Protein AF-A0A6I1NUU7-F1 (afdb_monomer_lite)

Radius of gyration: 19.38 Å; chains: 1; bounding box: 39×59×60 Å

pLDDT: mean 90.47, std 13.89, range [42.06, 98.81]

Secondary structure (DSSP, 8-state):
-----------------PPP---HHHHHHHHT-HHHHHHTTEEE-BTBSEEES---GGG-SSTTTTT-HHHHHHHHHHHHTS-GGGGGGSHHHH-HHHHHHHHHHHT---------HHHHHHHHHH-

Foldseek 3Di:
DDDDPDDPPPPPPDPPPDQDDDDLVLLVVVLPDPVLCVLQQWDADPVGFIAHPDPDCVSAQANCCRGRSSSRLVSLSRQQQDDLVCACVRSCLVRVVSVVVCCVSRVDPPTDDHHNPVSVVVVVVPD

Structure (mmCIF, N/CA/C/O backbone):
data_AF-A0A6I1NUU7-F1
#
_entry.id   AF-A0A6I1NUU7-F1
#
loop_
_atom_site.group_PDB
_atom_site.id
_atom_site.type_symbol
_atom_site.label_atom_id
_atom_site.label_alt_id
_atom_site.label_comp_id
_atom_site.label_asym_id
_atom_site.label_entity_id
_atom_site.label_seq_id
_atom_site.pdbx_PDB_ins_code
_atom_site.Cartn_x
_atom_site.Cartn_y
_atom_site.Cartn_z
_atom_site.occupancy
_atom_site.B_iso_or_equiv
_atom_site.auth_seq_id
_atom_site.auth_comp_id
_atom_site.auth_asym_id
_atom_site.auth_atom_id
_atom_site.pdbx_PDB_model_num
ATOM 1 N N . MET A 1 1 ? 7.488 46.500 39.455 1.00 46.12 1 MET A N 1
ATOM 2 C CA . MET A 1 1 ? 6.140 46.279 38.887 1.00 46.12 1 MET A CA 1
ATOM 3 C C . MET A 1 1 ? 6.268 46.050 37.384 1.00 46.12 1 MET A C 1
ATOM 5 O O . MET A 1 1 ? 6.276 47.023 36.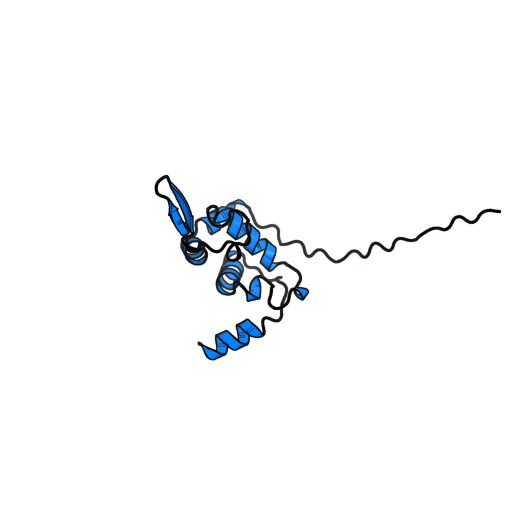653 1.00 46.12 1 MET A O 1
ATOM 9 N N . LEU A 1 2 ? 6.416 44.804 36.917 1.00 42.06 2 LEU A N 1
ATOM 10 C CA . LEU A 1 2 ? 5.946 44.395 35.584 1.00 42.06 2 LEU A CA 1
ATOM 11 C C . LEU A 1 2 ? 5.878 42.862 35.533 1.00 42.06 2 LEU A C 1
ATOM 13 O O . LEU A 1 2 ? 6.865 42.165 35.760 1.00 42.06 2 LEU A O 1
ATOM 17 N N . LYS A 1 3 ? 4.654 42.366 35.356 1.00 48.81 3 LYS A N 1
ATOM 18 C CA . LYS A 1 3 ? 4.236 40.966 35.454 1.00 48.81 3 LYS A CA 1
ATOM 19 C C . LYS A 1 3 ? 4.888 40.128 34.348 1.00 48.81 3 LYS A C 1
ATOM 21 O O . LYS A 1 3 ? 4.686 40.410 33.172 1.00 48.81 3 LYS A O 1
ATOM 26 N N . ARG A 1 4 ? 5.614 39.067 34.718 1.00 58.06 4 ARG A N 1
ATOM 27 C CA . ARG A 1 4 ? 5.996 37.994 33.788 1.00 58.06 4 ARG A CA 1
ATOM 28 C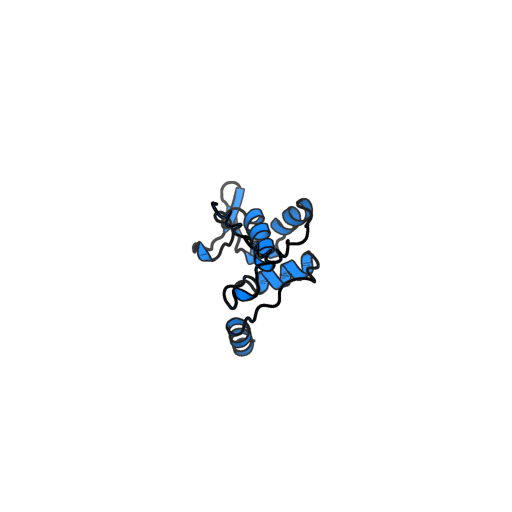 C . ARG A 1 4 ? 4.762 37.129 33.536 1.00 58.06 4 ARG A C 1
ATOM 30 O O . ARG A 1 4 ? 4.373 36.342 34.393 1.00 58.06 4 ARG A O 1
ATOM 37 N N . LEU A 1 5 ? 4.121 37.323 32.389 1.00 64.75 5 LEU A N 1
ATOM 38 C CA . LEU A 1 5 ? 3.082 36.431 31.884 1.00 64.75 5 LEU A CA 1
ATOM 39 C C . LEU A 1 5 ? 3.768 35.160 31.372 1.00 64.75 5 LEU A C 1
ATOM 41 O O . LEU A 1 5 ? 4.318 35.145 30.275 1.00 64.75 5 LEU A O 1
ATOM 45 N N . ALA A 1 6 ? 3.782 34.116 32.196 1.00 58.03 6 ALA A N 1
ATOM 46 C CA . ALA A 1 6 ? 4.198 32.786 31.777 1.00 58.03 6 ALA A CA 1
ATOM 47 C C . ALA A 1 6 ? 3.058 32.153 30.968 1.00 58.03 6 ALA A C 1
ATOM 49 O O . ALA A 1 6 ? 2.023 31.784 31.519 1.00 58.03 6 ALA A O 1
ATOM 50 N N . TRP A 1 7 ? 3.237 32.065 29.652 1.00 60.44 7 TRP A N 1
ATOM 51 C CA . TRP A 1 7 ? 2.377 31.265 28.788 1.00 60.44 7 TRP A CA 1
ATOM 52 C C . TRP A 1 7 ? 2.793 29.800 28.942 1.00 60.44 7 TRP A C 1
ATOM 54 O O . TRP A 1 7 ? 3.821 29.377 28.418 1.00 60.44 7 TRP A O 1
ATOM 64 N N . LEU A 1 8 ? 2.015 29.033 29.706 1.00 61.88 8 LEU A N 1
ATOM 65 C CA . LEU A 1 8 ? 2.105 27.575 29.736 1.00 61.88 8 LEU A CA 1
ATOM 66 C C . LEU A 1 8 ? 1.545 27.039 28.413 1.00 61.88 8 LEU A C 1
ATOM 68 O O . LEU A 1 8 ? 0.338 26.869 28.262 1.00 61.88 8 LEU A O 1
ATOM 72 N N . ALA A 1 9 ? 2.425 26.803 27.441 1.00 65.25 9 ALA A N 1
ATOM 73 C CA . ALA A 1 9 ? 2.091 26.009 26.270 1.00 65.25 9 ALA A CA 1
ATOM 74 C C . ALA A 1 9 ? 1.884 24.555 26.723 1.00 65.25 9 ALA A C 1
ATOM 76 O O . ALA A 1 9 ? 2.847 23.840 27.002 1.00 65.25 9 ALA A O 1
ATOM 77 N N . LEU A 1 10 ? 0.625 24.120 26.836 1.00 63.03 10 LEU A N 1
ATOM 78 C CA . LEU A 1 10 ? 0.301 22.698 26.907 1.00 63.03 10 LEU A CA 1
ATOM 79 C C . LEU A 1 10 ? 0.662 22.083 25.548 1.00 63.03 10 LEU A C 1
ATOM 81 O O . LEU A 1 10 ? -0.107 22.171 24.592 1.00 63.03 10 LEU A O 1
ATOM 85 N N . CYS A 1 11 ? 1.837 21.462 25.457 1.00 66.75 11 CYS A N 1
ATOM 86 C CA . CYS A 1 11 ? 2.117 20.501 24.399 1.00 66.75 11 CYS A CA 1
ATOM 87 C C . CYS A 1 11 ? 1.165 19.319 24.601 1.00 66.75 11 CYS A C 1
ATOM 89 O O . CYS A 1 11 ? 1.412 18.444 25.429 1.00 66.75 11 CYS A O 1
ATOM 91 N N . VAL A 1 12 ? 0.043 19.314 23.879 1.00 62.53 12 VAL A N 1
ATOM 92 C CA . VAL A 1 12 ? -0.802 18.127 23.749 1.00 62.53 12 VAL A CA 1
ATOM 93 C C . VAL A 1 12 ? 0.014 17.116 22.950 1.00 62.53 12 VAL A C 1
ATOM 95 O O . VAL A 1 12 ? 0.069 17.171 21.724 1.00 62.53 12 VAL A O 1
ATOM 98 N N . CYS A 1 13 ? 0.711 16.228 23.655 1.00 57.22 13 CYS A N 1
ATOM 99 C CA . CYS A 1 13 ? 1.345 15.064 23.058 1.00 57.22 13 CYS A CA 1
ATOM 100 C C . CYS A 1 13 ? 0.228 14.144 22.557 1.00 57.22 13 CYS A C 1
ATOM 102 O O . CYS A 1 13 ? -0.286 13.316 23.307 1.00 57.22 13 CYS A O 1
ATOM 104 N N . ALA A 1 14 ? -0.188 14.316 21.301 1.00 60.75 14 ALA A N 1
ATOM 105 C CA . ALA A 1 14 ? -0.966 13.290 20.628 1.00 60.75 14 ALA A CA 1
ATOM 106 C C . ALA A 1 14 ? -0.125 12.002 20.634 1.00 60.75 14 ALA A C 1
ATOM 108 O O . ALA A 1 14 ? 1.066 12.066 20.312 1.00 60.75 14 ALA A O 1
ATOM 109 N N . PRO A 1 15 ? -0.689 10.848 21.025 1.00 57.44 15 PRO A N 1
ATOM 110 C CA . PRO A 1 15 ? 0.036 9.594 20.960 1.00 57.44 15 PRO A CA 1
ATOM 111 C C . PRO A 1 15 ? 0.335 9.300 19.489 1.00 57.44 15 PRO A C 1
ATOM 113 O O . PRO A 1 15 ? -0.545 8.900 18.727 1.00 57.44 15 PRO A O 1
ATOM 116 N N . LEU A 1 16 ? 1.583 9.526 19.075 1.00 61.22 16 LEU A N 1
ATOM 117 C CA . LEU A 1 16 ? 2.100 8.967 17.837 1.00 61.22 16 LEU A CA 1
ATOM 118 C C . LEU A 1 16 ? 2.123 7.453 18.048 1.00 61.22 16 LEU A C 1
ATOM 120 O O . LEU A 1 16 ? 2.995 6.929 18.738 1.00 61.22 16 LEU A O 1
ATOM 124 N N . SER A 1 17 ? 1.139 6.751 17.492 1.00 58.75 17 SER A N 1
ATOM 125 C CA . SER A 1 17 ? 1.262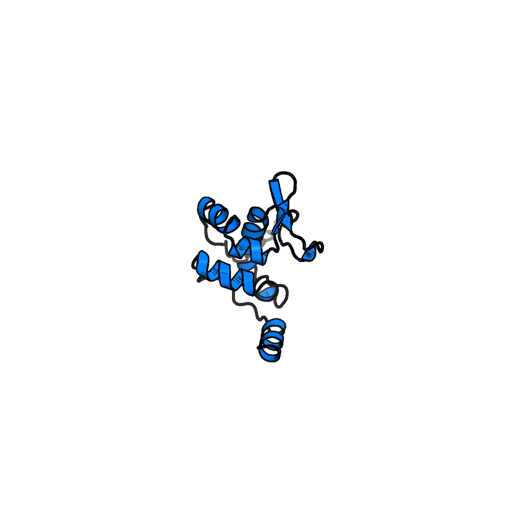 5.307 17.318 1.00 58.75 17 SER A CA 1
ATOM 126 C C . SER A 1 17 ? 2.345 5.103 16.267 1.00 58.75 17 SER A C 1
ATOM 128 O O . SER A 1 17 ? 2.116 5.310 15.077 1.00 58.75 17 SER A O 1
ATOM 130 N N . ALA A 1 18 ? 3.567 4.825 16.717 1.00 62.22 18 ALA A N 1
ATOM 131 C CA . ALA A 1 18 ? 4.645 4.461 15.818 1.00 62.22 18 ALA A CA 1
ATOM 132 C C . ALA A 1 18 ? 4.302 3.096 15.217 1.00 62.22 18 ALA A C 1
ATOM 134 O O . ALA A 1 18 ? 3.989 2.163 15.955 1.00 62.22 18 ALA A O 1
ATOM 135 N N . ALA A 1 19 ? 4.350 2.987 13.888 1.00 68.50 19 ALA A N 1
ATOM 136 C CA . ALA A 1 19 ? 4.300 1.687 13.236 1.00 68.50 19 ALA A CA 1
ATOM 137 C C . ALA A 1 19 ? 5.399 0.782 13.837 1.00 68.50 19 ALA A C 1
ATOM 139 O O . ALA A 1 19 ? 6.472 1.286 14.196 1.00 68.50 19 ALA A O 1
ATOM 140 N N . PRO A 1 20 ? 5.162 -0.533 13.971 1.00 74.94 20 PRO A N 1
ATOM 141 C CA . PRO A 1 20 ? 6.150 -1.456 14.485 1.00 74.94 20 PRO A CA 1
ATOM 142 C C . PRO A 1 20 ? 7.405 -1.388 13.625 1.00 74.94 20 PRO A C 1
ATOM 144 O O . PRO A 1 20 ? 7.356 -1.180 12.410 1.00 74.94 20 PRO A O 1
ATOM 147 N N . HIS A 1 21 ? 8.546 -1.600 14.272 1.00 83.94 21 HIS A N 1
ATOM 148 C CA . HIS A 1 21 ? 9.801 -1.733 13.559 1.00 83.94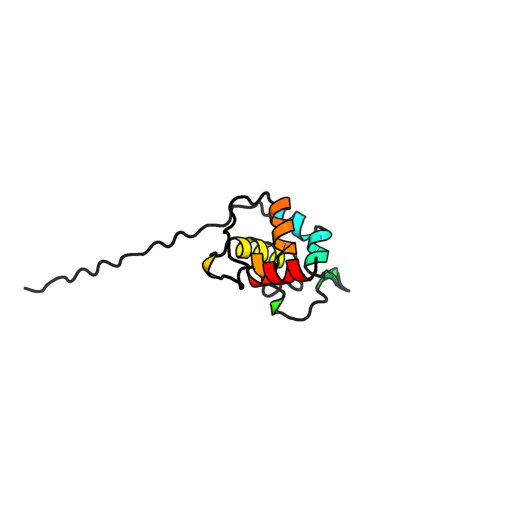 21 HIS A CA 1
ATOM 149 C C . HIS A 1 21 ? 9.785 -3.043 12.766 1.00 83.94 21 HIS A C 1
ATOM 151 O O . HIS A 1 21 ? 9.978 -4.126 13.322 1.00 83.94 21 HIS A O 1
ATOM 157 N N . ILE A 1 22 ? 9.551 -2.943 11.462 1.00 90.69 22 ILE A N 1
ATOM 158 C CA . ILE A 1 22 ? 9.598 -4.079 10.548 1.00 90.69 22 ILE A CA 1
ATOM 159 C C . ILE A 1 22 ? 10.988 -4.129 9.924 1.00 90.69 22 ILE A C 1
ATOM 161 O O . ILE A 1 22 ? 11.504 -3.117 9.459 1.00 90.69 22 ILE A O 1
ATOM 165 N N . ASP A 1 23 ? 11.587 -5.318 9.919 1.00 94.31 23 ASP A N 1
ATOM 166 C CA . ASP A 1 23 ? 12.879 -5.558 9.282 1.00 94.31 23 ASP A CA 1
ATOM 167 C C . ASP A 1 23 ? 12.854 -5.115 7.799 1.00 94.31 23 ASP A C 1
ATOM 169 O O . ASP A 1 23 ? 12.051 -5.643 7.017 1.00 94.31 23 ASP A O 1
ATOM 173 N N . PRO A 1 24 ? 13.729 -4.179 7.380 1.00 94.31 24 PRO A N 1
ATOM 174 C CA . PRO A 1 24 ? 13.817 -3.739 5.991 1.00 94.31 24 PRO A CA 1
ATOM 175 C C . PRO A 1 24 ? 14.062 -4.885 5.004 1.00 94.31 24 PRO A C 1
ATOM 177 O O . PRO A 1 24 ? 13.522 -4.867 3.898 1.00 94.31 24 PRO A O 1
ATOM 180 N N . GLN A 1 25 ? 14.819 -5.917 5.395 1.00 96.88 25 GLN A N 1
ATOM 181 C CA . GLN A 1 25 ? 15.051 -7.073 4.530 1.00 96.88 25 GLN A CA 1
ATOM 182 C C . GLN A 1 25 ? 13.754 -7.857 4.302 1.00 96.88 25 GLN A C 1
ATOM 184 O O . GLN A 1 25 ? 13.480 -8.298 3.182 1.00 96.88 25 GLN A O 1
ATOM 189 N N . ARG A 1 26 ? 12.919 -7.989 5.338 1.00 97.44 26 ARG A N 1
ATOM 190 C CA . ARG A 1 26 ? 11.596 -8.606 5.220 1.00 97.44 26 ARG A CA 1
ATOM 191 C C . ARG A 1 26 ? 10.675 -7.793 4.312 1.00 97.44 26 ARG A C 1
ATOM 193 O O . ARG A 1 26 ? 10.000 -8.390 3.474 1.00 97.44 26 ARG A O 1
ATOM 200 N N . LEU A 1 27 ? 10.665 -6.463 4.426 1.00 97.12 27 LEU A N 1
ATOM 201 C CA . LEU A 1 27 ? 9.897 -5.604 3.512 1.00 97.12 27 LEU A CA 1
ATOM 202 C C . LEU A 1 27 ? 10.360 -5.780 2.063 1.00 97.12 27 LEU A C 1
ATOM 204 O O . LEU A 1 27 ? 9.523 -5.956 1.181 1.00 97.12 27 LEU A O 1
ATOM 208 N N . GLN A 1 28 ? 11.672 -5.836 1.824 1.00 97.69 28 GLN A N 1
ATOM 209 C CA . GLN A 1 28 ? 12.221 -6.047 0.485 1.00 97.69 28 GLN A CA 1
ATOM 210 C C . GLN A 1 28 ? 11.836 -7.412 -0.102 1.00 97.69 28 GLN A C 1
ATOM 212 O O . GLN A 1 28 ? 11.534 -7.521 -1.291 1.00 97.69 28 GLN A O 1
ATOM 217 N N . GLN A 1 29 ? 11.826 -8.470 0.712 1.00 98.31 29 GLN A N 1
ATOM 218 C CA . GLN A 1 29 ? 11.352 -9.787 0.275 1.00 98.31 29 GLN A CA 1
ATOM 219 C C . GLN A 1 29 ? 9.878 -9.737 -0.133 1.00 98.31 29 GLN A C 1
ATOM 221 O O . GLN A 1 29 ? 9.520 -10.240 -1.195 1.00 98.31 29 GLN A O 1
ATOM 226 N N . LEU A 1 30 ? 9.036 -9.097 0.682 1.00 98.56 30 LEU A N 1
ATOM 227 C CA . LEU A 1 30 ? 7.609 -8.950 0.401 1.00 98.56 30 LEU A CA 1
ATOM 228 C C . LEU A 1 30 ? 7.341 -8.070 -0.824 1.00 98.56 30 LEU A C 1
ATOM 230 O O . LEU A 1 30 ? 6.419 -8.358 -1.579 1.00 98.56 30 LEU A O 1
ATOM 234 N N . ALA A 1 31 ? 8.167 -7.054 -1.068 1.00 98.25 31 ALA A N 1
ATOM 235 C CA . ALA A 1 31 ? 8.053 -6.190 -2.239 1.00 98.25 31 ALA A CA 1
ATOM 236 C C . ALA A 1 31 ? 8.278 -6.941 -3.562 1.00 98.25 31 ALA A C 1
ATOM 238 O O . ALA A 1 31 ? 7.771 -6.531 -4.602 1.00 98.25 31 ALA A O 1
ATOM 239 N N . ASN A 1 32 ? 9.012 -8.057 -3.522 1.00 97.06 32 ASN A N 1
ATOM 240 C CA . ASN A 1 32 ? 9.240 -8.935 -4.671 1.00 97.06 32 ASN A CA 1
ATOM 241 C C . ASN A 1 32 ? 8.294 -10.148 -4.698 1.00 97.06 32 ASN A C 1
ATOM 243 O O . ASN A 1 32 ? 8.371 -10.972 -5.613 1.00 97.06 32 ASN A O 1
ATOM 247 N N . ASP A 1 33 ? 7.408 -10.284 -3.709 1.00 98.50 33 ASP A N 1
ATOM 248 C CA . ASP A 1 33 ? 6.453 -11.384 -3.652 1.00 98.50 33 ASP A CA 1
ATOM 249 C C . ASP A 1 33 ? 5.444 -11.283 -4.803 1.00 98.50 33 ASP A C 1
ATOM 251 O O . ASP A 1 33 ? 4.879 -10.225 -5.085 1.00 98.50 33 ASP A O 1
ATOM 255 N N . ARG A 1 34 ? 5.177 -12.411 -5.470 1.00 97.81 34 ARG A N 1
ATOM 256 C CA . ARG A 1 34 ? 4.279 -12.466 -6.634 1.00 97.81 34 ARG A CA 1
ATOM 257 C C . ARG A 1 34 ? 2.874 -11.953 -6.327 1.00 97.81 34 ARG A C 1
ATOM 259 O O . ARG A 1 34 ? 2.239 -11.384 -7.214 1.00 97.81 34 ARG A O 1
ATOM 266 N N . PHE A 1 35 ? 2.387 -12.150 -5.106 1.00 98.25 35 PHE A N 1
ATOM 267 C CA . PHE A 1 35 ? 1.085 -11.653 -4.690 1.00 98.25 35 PHE A CA 1
ATOM 268 C C . PHE A 1 35 ? 1.099 -10.132 -4.532 1.00 98.25 35 PHE A C 1
ATOM 270 O O . PHE A 1 35 ? 0.181 -9.473 -5.012 1.00 98.25 35 PHE A O 1
ATOM 277 N N . TRP A 1 36 ? 2.155 -9.559 -3.946 1.00 98.69 36 TRP A N 1
ATOM 278 C CA . TRP A 1 36 ? 2.309 -8.104 -3.864 1.00 98.69 36 TRP A CA 1
ATOM 279 C C . TRP A 1 36 ? 2.390 -7.451 -5.244 1.00 98.69 36 TRP A C 1
ATOM 281 O O . TRP A 1 36 ? 1.654 -6.506 -5.532 1.00 98.69 36 TRP A O 1
ATOM 291 N N . ILE A 1 37 ? 3.211 -8.023 -6.129 1.00 98.38 37 ILE A N 1
ATOM 292 C CA . ILE A 1 37 ? 3.327 -7.598 -7.527 1.00 98.38 37 ILE A CA 1
ATOM 293 C C . ILE A 1 37 ? 1.950 -7.596 -8.212 1.00 98.38 37 ILE A C 1
ATOM 295 O O . ILE A 1 37 ? 1.597 -6.643 -8.907 1.00 98.38 37 ILE A O 1
ATOM 299 N N . SER A 1 38 ? 1.126 -8.617 -7.959 1.00 98.31 38 SER A N 1
ATOM 300 C CA . SER A 1 38 ? -0.241 -8.676 -8.482 1.00 98.31 38 SER A CA 1
ATOM 301 C C . SER A 1 38 ? -1.170 -7.619 -7.874 1.00 98.31 38 SER A C 1
ATOM 303 O O . SER A 1 38 ? -1.992 -7.065 -8.600 1.00 98.31 38 SER A O 1
ATOM 305 N N . LEU A 1 39 ? -1.072 -7.345 -6.569 1.00 98.50 39 LEU A N 1
ATOM 306 C CA . LEU A 1 39 ? -1.908 -6.354 -5.876 1.00 98.50 39 LEU A CA 1
ATOM 307 C C . LEU A 1 39 ? -1.653 -4.920 -6.352 1.00 98.50 39 LEU A C 1
ATOM 309 O O . LEU A 1 39 ? -2.569 -4.099 -6.328 1.00 98.50 39 LEU A O 1
ATOM 313 N N . GLY A 1 40 ? -0.416 -4.608 -6.742 1.00 98.12 40 GLY A N 1
ATOM 314 C CA . GLY A 1 40 ? -0.057 -3.312 -7.319 1.00 98.12 40 GLY A CA 1
ATOM 315 C C . GLY A 1 40 ? -0.064 -3.282 -8.848 1.00 98.12 40 GLY A C 1
ATOM 316 O O . GLY A 1 40 ? 0.311 -2.266 -9.434 1.00 98.12 40 GLY A O 1
ATOM 317 N N . HIS A 1 41 ? -0.523 -4.361 -9.495 1.00 98.12 41 HIS A N 1
ATOM 318 C CA . HIS A 1 41 ? -0.679 -4.440 -10.948 1.00 98.12 41 HIS A CA 1
ATOM 319 C C . HIS A 1 41 ? 0.628 -4.208 -11.721 1.00 98.12 41 HIS A C 1
ATOM 321 O O . HIS A 1 41 ? 0.632 -3.569 -12.772 1.00 98.12 41 HIS A O 1
ATOM 327 N N . TYR A 1 42 ? 1.742 -4.710 -11.187 1.00 98.00 42 TYR A N 1
ATOM 328 C CA . TYR A 1 42 ? 3.061 -4.532 -11.784 1.00 98.00 42 TYR A CA 1
ATOM 329 C C . TYR A 1 42 ? 3.372 -5.588 -12.845 1.00 98.00 42 TYR A C 1
ATOM 331 O O . TYR A 1 42 ? 3.070 -6.773 -12.699 1.00 98.00 42 TYR A O 1
ATOM 339 N N . GLU A 1 43 ? 4.077 -5.148 -13.876 1.00 96.12 43 GLU A N 1
ATOM 340 C CA . GLU A 1 43 ? 4.748 -5.967 -14.874 1.00 96.12 43 GLU A CA 1
ATOM 341 C C . GLU A 1 43 ? 6.222 -5.563 -14.980 1.00 96.12 43 GLU A C 1
ATOM 343 O O . GLU A 1 43 ? 6.628 -4.470 -14.572 1.00 96.12 43 GLU A O 1
ATOM 348 N N . THR A 1 44 ? 7.047 -6.456 -15.520 1.00 93.31 44 THR A N 1
ATOM 349 C CA . THR A 1 44 ? 8.445 -6.132 -15.804 1.00 93.31 44 THR A CA 1
ATOM 350 C C . THR A 1 44 ? 8.513 -5.148 -16.965 1.00 93.31 44 THR A C 1
ATOM 352 O O . THR A 1 44 ? 8.004 -5.439 -18.051 1.00 93.31 44 THR A O 1
ATOM 355 N N . ALA A 1 45 ? 9.168 -4.005 -16.773 1.00 84.94 45 ALA A N 1
ATOM 356 C CA . ALA A 1 45 ? 9.334 -3.032 -17.845 1.00 84.94 45 ALA A CA 1
ATOM 357 C C . ALA A 1 45 ? 10.328 -3.530 -18.913 1.00 84.94 45 ALA A C 1
ATOM 359 O O . ALA A 1 45 ? 11.178 -4.386 -18.663 1.00 84.94 45 ALA A O 1
ATOM 360 N N . LYS A 1 46 ? 10.252 -2.955 -20.124 1.00 81.06 46 LYS A N 1
ATOM 361 C CA . LYS A 1 46 ? 11.051 -3.377 -21.297 1.00 81.06 46 LYS A CA 1
ATOM 362 C C . LYS A 1 46 ? 12.569 -3.372 -21.070 1.00 81.06 46 LYS A C 1
ATOM 364 O O . LYS A 1 46 ? 13.276 -4.092 -21.764 1.00 81.06 46 LYS A O 1
ATOM 369 N N . LEU A 1 47 ? 13.061 -2.551 -20.142 1.00 85.94 47 LEU A N 1
ATOM 370 C CA . LEU A 1 47 ? 14.485 -2.393 -19.825 1.00 85.94 47 LEU A CA 1
ATOM 371 C C . LEU A 1 47 ? 14.849 -2.968 -18.442 1.00 85.94 47 LEU A C 1
ATOM 373 O O . LEU A 1 47 ? 15.903 -2.644 -17.902 1.00 85.94 47 LEU A O 1
ATOM 377 N N . GLY A 1 48 ? 13.989 -3.818 -17.872 1.00 86.31 48 GLY A N 1
ATOM 378 C CA . GLY A 1 48 ? 14.089 -4.276 -16.486 1.00 86.31 48 GLY A CA 1
ATOM 379 C C . GLY A 1 48 ? 13.382 -3.336 -15.505 1.00 86.31 48 GLY A C 1
ATOM 380 O O . GLY A 1 48 ? 12.911 -2.265 -15.880 1.00 86.31 48 GLY A O 1
ATOM 381 N N . GLY A 1 49 ? 13.281 -3.763 -14.245 1.00 90.88 49 GLY A N 1
ATOM 382 C CA . GLY A 1 49 ? 12.507 -3.063 -13.215 1.00 90.88 49 GLY A CA 1
ATOM 383 C C . GLY A 1 49 ? 11.001 -3.315 -13.311 1.00 90.88 49 GLY A C 1
ATOM 384 O O . GLY A 1 49 ? 10.541 -4.140 -14.107 1.00 90.88 49 GLY A O 1
ATOM 385 N N . TRP A 1 50 ? 10.240 -2.606 -12.481 1.00 96.44 50 TRP A N 1
ATOM 386 C CA . TRP A 1 50 ? 8.793 -2.748 -12.365 1.00 96.44 50 TRP A CA 1
ATOM 387 C C . TRP A 1 50 ? 8.065 -1.545 -12.949 1.00 96.44 50 TRP A C 1
ATOM 389 O O . TRP A 1 50 ? 8.550 -0.417 -12.919 1.00 96.44 50 TRP A O 1
ATOM 399 N N . ARG A 1 51 ? 6.871 -1.792 -13.480 1.00 96.69 51 ARG A N 1
ATOM 400 C CA . ARG A 1 51 ? 5.935 -0.753 -13.893 1.00 96.69 51 ARG A CA 1
ATOM 401 C C . ARG A 1 51 ? 4.521 -1.255 -13.682 1.00 96.69 51 ARG A C 1
ATOM 403 O O . ARG A 1 51 ? 4.186 -2.341 -14.137 1.00 96.69 51 ARG A O 1
ATOM 410 N N . SER A 1 52 ? 3.688 -0.472 -13.019 1.00 97.75 52 SER A N 1
ATOM 411 C CA . SER A 1 52 ? 2.265 -0.757 -12.927 1.00 97.75 52 SER A CA 1
ATOM 412 C C . SER A 1 52 ? 1.545 -0.332 -14.202 1.00 97.75 52 SER A C 1
ATOM 414 O O . SER A 1 52 ? 1.834 0.728 -14.765 1.00 97.75 52 SER A O 1
ATOM 416 N N . TYR A 1 53 ? 0.580 -1.134 -14.651 1.00 96.38 53 TYR A N 1
ATOM 417 C CA . TYR A 1 53 ? -0.316 -0.736 -15.741 1.00 96.38 53 TYR A CA 1
ATOM 418 C C . TYR A 1 53 ? -1.445 0.200 -15.276 1.00 96.38 53 TYR A C 1
ATOM 420 O O . TYR A 1 53 ? -2.201 0.709 -16.105 1.00 96.38 53 TYR A O 1
ATOM 428 N N . VAL A 1 54 ? -1.561 0.467 -13.968 1.00 97.50 54 VAL A N 1
ATOM 429 C CA . VAL A 1 54 ? -2.463 1.498 -13.440 1.00 97.50 54 VAL A CA 1
ATOM 430 C C . VAL A 1 54 ? -1.848 2.879 -13.662 1.00 97.50 54 VAL A C 1
ATOM 432 O O . VAL A 1 54 ? -0.752 3.171 -13.192 1.00 97.50 54 VAL A O 1
ATOM 435 N N . SER A 1 55 ? -2.566 3.743 -14.380 1.00 93.00 55 SER A N 1
ATOM 436 C CA . SER A 1 55 ? -2.115 5.099 -14.721 1.00 93.00 55 SER A CA 1
ATOM 437 C C . SER A 1 55 ? -2.587 6.183 -13.746 1.00 93.00 55 SER A C 1
ATOM 439 O O . SER A 1 55 ? -2.021 7.278 -13.738 1.00 93.00 55 SER A O 1
ATOM 441 N N . ASP A 1 56 ? -3.606 5.906 -12.926 1.00 97.00 56 ASP A N 1
ATOM 442 C CA . ASP A 1 56 ? -4.091 6.857 -11.927 1.00 97.00 56 ASP A CA 1
ATOM 443 C C . ASP A 1 56 ? -3.119 6.933 -10.745 1.00 97.00 56 ASP A C 1
ATOM 445 O O . ASP A 1 56 ? -2.940 5.972 -9.997 1.00 97.00 56 ASP A O 1
ATOM 449 N N . LYS A 1 57 ? -2.524 8.110 -10.540 1.00 95.12 57 LYS A N 1
ATOM 450 C CA . LYS A 1 57 ? -1.602 8.365 -9.428 1.00 95.12 57 LYS A CA 1
ATOM 451 C C . LYS A 1 57 ? -2.250 8.162 -8.059 1.00 95.12 57 LYS A C 1
ATOM 453 O O . LYS A 1 57 ? -1.541 7.855 -7.112 1.00 95.12 57 LYS A O 1
ATOM 458 N N . LYS A 1 58 ? -3.576 8.307 -7.940 1.00 95.75 58 LYS A N 1
ATOM 459 C CA . LYS A 1 58 ? -4.300 8.126 -6.670 1.00 95.75 58 LYS A CA 1
ATOM 460 C C . LYS A 1 58 ? -4.334 6.674 -6.186 1.00 95.75 58 LYS A C 1
ATOM 462 O O . LYS A 1 58 ? -4.665 6.447 -5.029 1.00 95.75 58 LYS A O 1
ATOM 467 N N . PHE A 1 59 ? -4.014 5.711 -7.054 1.00 97.94 59 PHE A N 1
ATOM 468 C CA . PHE A 1 59 ? -3.913 4.293 -6.697 1.00 97.94 59 PHE A CA 1
ATOM 469 C C . PHE A 1 59 ? -2.666 3.962 -5.860 1.00 97.94 59 PHE A C 1
ATOM 471 O O . PHE A 1 59 ? -2.614 2.910 -5.212 1.00 97.94 59 PHE A O 1
ATOM 478 N N . PHE A 1 60 ? -1.653 4.827 -5.905 1.00 98.56 60 PHE A N 1
ATOM 479 C CA . PHE A 1 60 ? -0.391 4.636 -5.204 1.00 98.56 60 PHE A CA 1
ATOM 480 C C . PHE A 1 60 ? -0.330 5.547 -3.984 1.00 98.56 60 PHE A C 1
ATOM 482 O O . PHE A 1 60 ? -0.729 6.712 -4.031 1.00 98.56 60 PHE A O 1
ATOM 489 N N . LEU A 1 61 ? 0.166 4.999 -2.882 1.00 98.50 61 LEU A N 1
ATOM 490 C CA . LEU A 1 61 ? 0.454 5.744 -1.663 1.00 98.50 61 LEU A CA 1
ATOM 491 C C . LEU A 1 61 ? 1.852 6.370 -1.722 1.00 98.50 61 LEU A C 1
ATOM 493 O O . LEU A 1 61 ? 2.051 7.465 -1.195 1.00 98.50 61 LEU A O 1
ATOM 497 N N . ALA A 1 62 ? 2.805 5.706 -2.380 1.00 98.50 62 ALA A N 1
ATOM 498 C CA . ALA A 1 62 ? 4.114 6.267 -2.679 1.00 98.50 62 ALA A CA 1
ATOM 499 C C . ALA A 1 62 ? 4.056 7.126 -3.962 1.00 98.50 62 ALA A C 1
ATOM 501 O O . ALA A 1 62 ? 3.451 6.705 -4.952 1.00 98.50 62 ALA A O 1
ATOM 502 N N . PRO A 1 63 ? 4.711 8.305 -4.002 1.00 97.75 63 PRO A N 1
ATOM 503 C CA . PRO A 1 63 ? 4.719 9.177 -5.185 1.00 97.75 63 PRO A CA 1
ATOM 504 C C . PRO A 1 63 ? 5.239 8.515 -6.470 1.00 97.75 63 PRO A C 1
ATOM 506 O O . PRO A 1 63 ? 4.819 8.884 -7.566 1.00 97.75 63 PRO A O 1
ATOM 509 N N . ASP A 1 64 ? 6.149 7.557 -6.320 1.00 97.62 64 ASP A N 1
ATOM 510 C CA . ASP A 1 64 ? 6.782 6.742 -7.358 1.00 97.62 64 ASP A CA 1
ATOM 511 C C . ASP A 1 64 ? 6.380 5.259 -7.247 1.00 97.62 64 ASP A C 1
ATOM 513 O O . ASP A 1 64 ? 6.995 4.373 -7.847 1.00 97.62 64 ASP A O 1
ATOM 517 N N . GLY A 1 65 ? 5.305 4.977 -6.502 1.00 98.12 65 GLY A N 1
ATOM 518 C CA . GLY A 1 65 ? 4.834 3.625 -6.231 1.00 98.12 65 GLY A CA 1
ATOM 519 C C . GLY A 1 65 ? 4.452 2.856 -7.490 1.00 98.12 65 GLY A C 1
ATOM 520 O O . GLY A 1 65 ? 4.453 1.635 -7.474 1.00 98.12 65 GLY A O 1
ATOM 521 N N . ASN A 1 66 ? 4.184 3.529 -8.609 1.00 97.62 66 ASN A N 1
ATOM 522 C CA . ASN A 1 66 ? 3.907 2.882 -9.890 1.00 97.62 66 ASN A CA 1
ATOM 523 C C . ASN A 1 66 ? 5.133 2.195 -10.513 1.00 97.62 66 ASN A C 1
ATOM 525 O O . ASN A 1 66 ? 4.958 1.334 -11.371 1.00 97.62 66 ASN A O 1
ATOM 529 N N . GLU A 1 67 ? 6.347 2.551 -10.105 1.00 97.25 67 GLU A N 1
ATOM 530 C CA . GLU A 1 67 ? 7.605 1.970 -10.604 1.00 97.25 67 GLU A CA 1
ATOM 531 C C . GLU A 1 67 ? 8.399 1.276 -9.483 1.00 97.25 67 GLU A C 1
ATOM 533 O O . GLU A 1 67 ? 9.212 0.391 -9.751 1.00 97.25 67 GLU A O 1
ATOM 538 N N . HIS A 1 68 ? 8.089 1.606 -8.226 1.00 97.75 68 HIS A N 1
ATOM 539 C CA . HIS A 1 68 ? 8.757 1.102 -7.031 1.00 97.75 68 HIS A CA 1
ATOM 540 C C . HIS A 1 68 ? 7.780 0.334 -6.122 1.00 97.75 68 HIS A C 1
ATOM 542 O O . HIS A 1 68 ? 7.197 0.917 -5.199 1.00 97.75 68 HIS A O 1
ATOM 548 N N . PRO A 1 69 ? 7.563 -0.981 -6.352 1.00 98.25 69 PRO A N 1
ATOM 549 C CA . PRO A 1 69 ? 6.692 -1.793 -5.499 1.00 98.25 69 PRO A CA 1
ATOM 550 C C . PRO A 1 69 ? 7.170 -1.863 -4.047 1.00 98.25 69 PRO A C 1
ATOM 552 O O . PRO A 1 69 ? 6.358 -2.062 -3.149 1.00 98.25 69 PRO A O 1
ATOM 555 N N . ASP A 1 70 ? 8.466 -1.700 -3.804 1.00 98.50 70 ASP A N 1
ATOM 556 C CA . ASP A 1 70 ? 9.081 -1.594 -2.485 1.00 98.50 70 ASP A CA 1
ATOM 557 C C . ASP A 1 70 ? 8.683 -0.305 -1.762 1.00 98.50 70 ASP A C 1
ATOM 559 O O . ASP A 1 70 ? 8.240 -0.364 -0.610 1.00 98.50 70 ASP A O 1
ATOM 563 N N . HIS A 1 71 ? 8.739 0.840 -2.447 1.00 98.50 71 HIS A N 1
ATOM 564 C CA . HIS A 1 71 ? 8.272 2.110 -1.891 1.00 98.50 71 HIS A CA 1
ATOM 565 C C . HIS A 1 71 ? 6.764 2.069 -1.618 1.00 98.50 71 HIS A C 1
ATOM 567 O O . HIS A 1 71 ? 6.315 2.483 -0.547 1.00 98.50 71 HIS A O 1
ATOM 573 N N . GLU A 1 72 ? 5.980 1.505 -2.543 1.00 98.81 72 GLU A N 1
ATOM 574 C CA . GLU A 1 72 ? 4.533 1.359 -2.370 1.00 98.81 72 GLU A CA 1
ATOM 575 C C . GLU A 1 72 ? 4.181 0.446 -1.192 1.00 98.81 72 GLU A C 1
ATOM 577 O O . GLU A 1 72 ? 3.234 0.720 -0.449 1.00 98.81 72 GLU A O 1
ATOM 582 N N . LEU A 1 73 ? 4.946 -0.630 -0.981 1.00 98.69 73 LEU A N 1
ATOM 583 C CA . LEU A 1 73 ? 4.738 -1.538 0.143 1.00 98.69 73 LEU A CA 1
ATOM 584 C C . LEU A 1 73 ? 5.007 -0.827 1.464 1.00 98.69 73 LEU A C 1
ATOM 586 O O . LEU A 1 73 ? 4.171 -0.886 2.367 1.00 98.69 73 LEU A O 1
ATOM 590 N N . ALA A 1 74 ? 6.139 -0.129 1.566 1.00 98.00 74 ALA A N 1
ATOM 591 C CA . ALA A 1 74 ? 6.499 0.629 2.758 1.00 98.00 74 ALA A CA 1
ATOM 592 C C . ALA A 1 74 ? 5.457 1.718 3.074 1.00 98.00 74 AL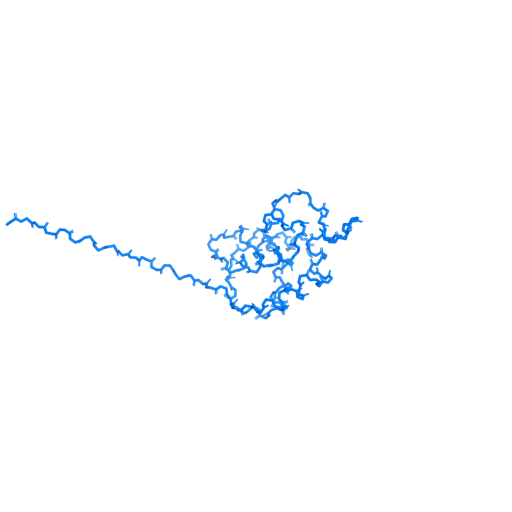A A C 1
ATOM 594 O O . ALA A 1 74 ? 4.982 1.807 4.209 1.00 98.00 74 ALA A O 1
ATOM 595 N N . ALA A 1 75 ? 5.031 2.484 2.063 1.00 98.44 75 ALA A N 1
ATOM 596 C CA . ALA A 1 75 ? 3.988 3.498 2.204 1.00 98.44 75 ALA A CA 1
ATOM 597 C C . ALA A 1 75 ? 2.640 2.884 2.610 1.00 98.44 75 ALA A C 1
ATOM 599 O O . ALA A 1 75 ? 1.939 3.428 3.464 1.00 98.44 75 ALA A O 1
ATOM 600 N N . THR A 1 76 ? 2.299 1.712 2.063 1.00 98.50 76 THR A N 1
ATOM 601 C CA . THR A 1 76 ? 1.091 0.978 2.454 1.00 98.50 76 THR A CA 1
ATOM 602 C C . THR A 1 76 ? 1.153 0.584 3.920 1.00 98.50 76 THR A C 1
ATOM 604 O O . THR A 1 76 ? 0.224 0.898 4.658 1.00 98.50 76 THR A O 1
ATOM 607 N N . VAL A 1 77 ? 2.243 -0.046 4.368 1.00 97.81 77 VAL A N 1
ATOM 608 C CA . VAL A 1 77 ? 2.439 -0.425 5.775 1.00 97.81 77 VAL A CA 1
ATOM 609 C C . VAL A 1 77 ? 2.287 0.791 6.689 1.00 97.81 77 VAL A C 1
ATOM 611 O O . VAL A 1 77 ? 1.516 0.726 7.642 1.00 97.81 77 VAL A O 1
ATOM 614 N N . GLN A 1 78 ? 2.942 1.912 6.376 1.00 97.06 78 GLN A N 1
ATOM 615 C CA . GLN A 1 78 ? 2.812 3.145 7.154 1.00 97.06 78 GLN A CA 1
ATOM 616 C C . GLN A 1 78 ? 1.356 3.633 7.214 1.00 97.06 78 GLN A C 1
ATOM 618 O O . GLN A 1 78 ? 0.861 3.984 8.285 1.00 97.06 78 GLN A O 1
ATOM 623 N N . ALA A 1 79 ? 0.647 3.616 6.085 1.00 97.75 79 ALA A N 1
ATOM 624 C CA . ALA A 1 79 ? -0.737 4.064 6.009 1.00 97.75 79 ALA A CA 1
ATOM 625 C C . ALA A 1 79 ? -1.719 3.138 6.754 1.00 97.75 79 ALA A C 1
ATOM 627 O O . ALA A 1 79 ? -2.779 3.596 7.179 1.00 97.75 79 ALA A O 1
ATOM 628 N N . LEU A 1 80 ? -1.383 1.856 6.967 1.00 97.69 80 LEU A N 1
ATOM 629 C CA . LEU A 1 80 ? -2.192 0.960 7.806 1.00 97.69 80 LEU A CA 1
ATOM 630 C C . LEU A 1 80 ? -2.205 1.384 9.283 1.00 97.69 80 LEU A C 1
ATOM 632 O O . LEU A 1 80 ? -3.187 1.087 9.965 1.00 97.69 80 LEU A O 1
ATOM 636 N N . TYR A 1 81 ? -1.159 2.079 9.747 1.00 97.12 81 TYR A N 1
ATOM 637 C CA . TYR A 1 81 ? -1.005 2.598 11.114 1.00 97.12 81 TYR A CA 1
ATOM 638 C C . TYR A 1 81 ? -1.486 4.047 11.288 1.00 97.12 81 TYR A C 1
ATOM 640 O O . TYR A 1 81 ? -1.339 4.622 12.368 1.00 97.12 81 TYR A O 1
ATOM 648 N N . ALA A 1 82 ? -2.058 4.658 10.248 1.00 96.38 82 ALA A N 1
ATOM 649 C CA . ALA A 1 82 ? -2.597 6.008 10.341 1.00 96.38 82 ALA A CA 1
ATOM 650 C C . ALA A 1 82 ? -3.772 6.090 11.346 1.00 96.38 82 ALA A C 1
ATOM 652 O O . ALA A 1 82 ? -4.392 5.084 11.678 1.00 96.38 82 ALA A O 1
ATOM 653 N N . PRO A 1 83 ? -4.119 7.278 11.869 1.00 96.19 83 PRO A N 1
ATOM 654 C CA . PRO A 1 83 ? -5.220 7.395 12.819 1.00 96.19 83 PRO A CA 1
ATOM 655 C C . PRO A 1 83 ? -6.558 6.913 12.241 1.00 96.19 83 PRO A C 1
ATOM 657 O O . PRO A 1 83 ? -6.959 7.326 11.152 1.00 96.19 83 PRO A O 1
ATOM 660 N N . ALA A 1 84 ? -7.315 6.132 13.022 1.00 96.56 84 ALA A N 1
ATOM 661 C CA . ALA A 1 84 ? -8.660 5.671 12.649 1.00 96.56 84 ALA A CA 1
ATOM 662 C C . ALA A 1 84 ? -9.634 6.824 12.322 1.00 96.56 84 ALA A C 1
ATOM 664 O O . ALA A 1 84 ? -10.616 6.622 11.612 1.00 96.56 84 ALA A O 1
ATOM 665 N N . SER A 1 85 ? -9.344 8.044 12.794 1.00 95.81 85 SER A N 1
ATOM 666 C CA . SER A 1 85 ? -10.107 9.263 12.499 1.00 95.81 85 SER A CA 1
ATOM 667 C C . SER A 1 85 ? -10.135 9.649 11.016 1.00 95.81 85 SER A C 1
ATOM 669 O O . SER A 1 85 ? -10.932 10.502 10.645 1.00 95.81 85 SER A O 1
ATOM 671 N N . LEU A 1 86 ? -9.289 9.047 10.168 1.00 95.56 86 LEU A N 1
ATOM 672 C CA . LEU A 1 86 ? -9.379 9.197 8.710 1.00 95.56 86 LEU A CA 1
ATOM 673 C C . LEU A 1 86 ? -10.651 8.560 8.116 1.00 95.56 86 LEU A C 1
ATOM 675 O O . LEU A 1 86 ? -11.005 8.871 6.980 1.00 95.56 86 LEU A O 1
ATOM 679 N N . GLY A 1 87 ? -11.341 7.687 8.862 1.00 95.81 87 GLY A N 1
ATOM 680 C CA . GLY A 1 87 ? -12.593 7.062 8.426 1.00 95.81 87 GLY A CA 1
ATOM 681 C C . GLY A 1 87 ? -12.431 6.305 7.107 1.00 95.81 87 GLY A C 1
ATOM 682 O O . GLY A 1 87 ? -11.472 5.555 6.937 1.00 95.81 87 GLY A O 1
ATOM 683 N N . GLU A 1 88 ? -13.328 6.547 6.151 1.00 96.88 88 GLU A N 1
ATOM 684 C CA . GLU A 1 88 ? -13.339 5.874 4.840 1.00 96.88 88 GLU A CA 1
ATOM 685 C C . GLU A 1 88 ? -12.072 6.122 4.003 1.00 96.88 88 GLU A C 1
ATOM 687 O O . GLU A 1 88 ? -11.734 5.327 3.129 1.00 96.88 88 GLU A O 1
ATOM 692 N N . GLN A 1 89 ? -11.324 7.195 4.284 1.00 96.56 89 GLN A N 1
ATOM 693 C CA . GLN A 1 89 ? -10.053 7.481 3.608 1.00 96.56 89 GLN A CA 1
ATOM 694 C C . GLN A 1 89 ? -8.883 6.668 4.176 1.00 96.56 89 GLN A C 1
ATOM 696 O O . GLN A 1 89 ? -7.778 6.703 3.635 1.00 96.56 89 GLN A O 1
ATOM 701 N N . HIS A 1 90 ? -9.093 5.948 5.280 1.00 98.31 90 HIS A N 1
ATOM 702 C CA . HIS A 1 90 ? -8.061 5.127 5.885 1.00 98.31 90 HIS A CA 1
ATOM 703 C C . HIS A 1 90 ? -7.626 4.006 4.926 1.00 98.31 90 HIS A C 1
ATOM 705 O O . HIS A 1 90 ? -8.457 3.359 4.288 1.00 98.31 90 HIS A O 1
ATOM 711 N N . ALA A 1 91 ? -6.325 3.697 4.864 1.00 97.81 91 ALA A N 1
ATOM 712 C CA . ALA A 1 91 ? -5.795 2.714 3.910 1.00 97.81 91 ALA A CA 1
ATOM 713 C C . ALA A 1 91 ? -6.415 1.314 4.060 1.00 97.81 91 ALA A C 1
ATOM 715 O O . ALA A 1 91 ? -6.565 0.598 3.077 1.00 97.81 91 ALA A O 1
ATOM 716 N N . GLN A 1 92 ? -6.828 0.945 5.275 1.00 98.19 92 GLN A N 1
ATOM 717 C CA . GLN A 1 92 ? -7.582 -0.292 5.532 1.00 98.19 92 GLN A CA 1
ATOM 718 C C . GLN A 1 92 ? -8.937 -0.363 4.807 1.00 98.19 92 GLN A C 1
ATOM 720 O O . GLN A 1 92 ? -9.373 -1.459 4.464 1.00 98.19 92 GLN A O 1
ATOM 725 N N . CYS A 1 93 ? -9.580 0.781 4.561 1.00 97.94 93 CYS A N 1
ATOM 726 C CA . CYS A 1 93 ? -10.857 0.871 3.855 1.00 97.94 93 CYS A CA 1
ATOM 727 C C . CYS A 1 93 ? -10.652 0.956 2.335 1.00 97.94 93 CYS A C 1
ATOM 729 O O . CYS A 1 93 ? -11.365 0.300 1.580 1.00 97.94 93 CYS A O 1
ATOM 731 N N . VAL A 1 94 ? -9.637 1.708 1.894 1.00 97.56 94 VAL A N 1
ATOM 732 C CA . VAL A 1 94 ? -9.341 1.936 0.466 1.00 97.56 94 VAL A CA 1
ATOM 733 C C . VAL A 1 94 ? -8.606 0.752 -0.181 1.00 97.56 94 VAL A C 1
ATOM 735 O O . VAL A 1 94 ? -8.836 0.442 -1.348 1.00 97.56 94 VAL A O 1
ATOM 738 N N . TYR A 1 95 ? -7.750 0.046 0.566 1.00 98.00 95 TYR A N 1
ATOM 739 C CA . TYR A 1 95 ? -6.905 -1.045 0.062 1.00 98.00 95 TYR A CA 1
ATOM 740 C C . TYR A 1 95 ? -7.120 -2.376 0.813 1.00 98.00 95 TYR A C 1
ATOM 742 O O . TYR A 1 95 ? -6.152 -2.991 1.276 1.00 98.00 95 TYR A O 1
ATOM 750 N N . PRO A 1 96 ? -8.360 -2.899 0.896 1.00 97.12 96 PRO A N 1
ATOM 751 C CA . PRO A 1 96 ? -8.708 -4.032 1.761 1.00 97.12 96 PRO A CA 1
ATOM 752 C C . PRO A 1 96 ? -7.900 -5.305 1.455 1.00 97.12 96 PRO A C 1
ATOM 754 O O . PRO A 1 96 ? -7.514 -6.046 2.364 1.00 97.12 96 PRO A O 1
ATOM 757 N N . ALA A 1 97 ? -7.578 -5.553 0.181 1.00 97.69 97 ALA A N 1
ATOM 758 C CA . ALA A 1 97 ? -6.767 -6.699 -0.228 1.00 97.69 97 ALA A CA 1
ATOM 759 C C . ALA A 1 97 ? -5.303 -6.579 0.231 1.00 97.69 97 ALA A C 1
ATOM 761 O O . ALA A 1 97 ? -4.747 -7.550 0.756 1.00 97.69 97 ALA A O 1
ATOM 762 N N . ARG A 1 98 ? -4.702 -5.387 0.090 1.00 98.56 98 ARG A N 1
ATOM 763 C CA . ARG A 1 98 ? -3.335 -5.107 0.557 1.00 98.56 98 ARG A CA 1
ATOM 764 C C . ARG A 1 98 ? -3.259 -5.217 2.074 1.00 98.56 98 ARG A C 1
ATOM 766 O O . ARG A 1 98 ? -2.372 -5.890 2.592 1.00 98.56 98 ARG A O 1
ATOM 773 N N . THR A 1 99 ? -4.239 -4.650 2.778 1.00 98.31 99 THR A N 1
ATOM 774 C CA . THR A 1 99 ? -4.369 -4.751 4.235 1.00 98.31 99 THR A CA 1
ATOM 775 C C . THR A 1 99 ? -4.430 -6.197 4.697 1.00 98.31 99 THR A C 1
ATOM 777 O O . THR A 1 99 ? -3.625 -6.601 5.533 1.00 98.31 99 THR A O 1
ATOM 780 N N . ARG A 1 100 ? -5.352 -6.999 4.150 1.00 97.94 100 ARG A N 1
ATOM 781 C CA . ARG A 1 100 ? -5.503 -8.408 4.539 1.00 97.94 100 ARG A CA 1
ATOM 782 C C . ARG A 1 100 ? -4.196 -9.179 4.362 1.00 97.94 100 ARG A C 1
ATOM 784 O O . ARG A 1 100 ? -3.816 -9.943 5.245 1.00 97.94 100 ARG A O 1
ATOM 791 N N . TRP A 1 101 ? -3.522 -8.980 3.232 1.00 98.69 101 TRP A N 1
ATOM 792 C CA . TRP A 1 101 ? -2.284 -9.684 2.926 1.00 98.69 101 TRP A CA 1
ATOM 793 C C . TRP A 1 101 ? -1.128 -9.250 3.835 1.00 98.69 101 TRP A C 1
ATOM 795 O O . TRP A 1 101 ? -0.505 -10.108 4.456 1.00 98.69 101 TRP A O 1
ATOM 805 N N . LEU A 1 102 ? -0.893 -7.944 4.005 1.00 98.50 102 LEU A N 1
ATOM 806 C CA . LEU A 1 102 ? 0.183 -7.432 4.865 1.00 98.50 102 LEU A CA 1
ATOM 807 C C . LEU A 1 102 ? -0.014 -7.810 6.336 1.00 98.50 102 LEU A C 1
ATOM 809 O O . LEU A 1 102 ? 0.950 -8.206 6.988 1.00 98.50 102 LEU A O 1
ATOM 813 N N . LYS A 1 103 ? -1.256 -7.779 6.843 1.00 98.00 103 LYS A N 1
ATOM 814 C CA . LYS A 1 103 ? -1.574 -8.262 8.198 1.00 98.00 103 LYS A CA 1
ATOM 815 C C . LYS A 1 103 ? -1.099 -9.694 8.414 1.00 98.00 103 LYS A C 1
ATOM 817 O O . LYS A 1 103 ? -0.500 -9.978 9.445 1.00 98.00 103 LYS A O 1
ATOM 822 N N . ALA A 1 104 ? -1.339 -10.573 7.442 1.00 98.25 104 ALA A N 1
ATOM 823 C CA . ALA A 1 104 ? -0.915 -11.966 7.516 1.00 98.25 104 ALA A CA 1
ATOM 824 C C . ALA A 1 104 ? 0.609 -12.123 7.374 1.00 98.25 104 ALA A C 1
ATOM 826 O O . ALA A 1 104 ? 1.221 -12.853 8.145 1.00 98.25 104 ALA A O 1
ATOM 827 N N . GLN A 1 105 ? 1.233 -11.423 6.421 1.00 98.38 105 GLN A N 1
ATOM 828 C CA . GLN A 1 105 ? 2.665 -11.575 6.125 1.00 98.38 105 GLN A CA 1
ATOM 829 C C . GLN A 1 105 ? 3.603 -11.024 7.201 1.00 98.38 105 GLN A C 1
ATOM 831 O O . GLN A 1 105 ? 4.745 -11.485 7.309 1.00 98.38 105 GLN A O 1
ATOM 836 N N . LEU A 1 106 ? 3.138 -10.018 7.942 1.00 97.12 106 LEU A N 1
ATOM 837 C CA . LEU A 1 106 ? 3.904 -9.301 8.960 1.00 97.12 106 LEU A CA 1
ATOM 838 C C . LEU A 1 106 ? 3.367 -9.525 10.379 1.00 97.12 106 LEU A C 1
ATOM 840 O O . LEU A 1 106 ? 3.904 -8.956 11.322 1.00 97.12 106 LEU A O 1
ATOM 844 N N . ASN A 1 107 ? 2.323 -10.348 10.534 1.00 96.31 107 ASN A N 1
ATOM 845 C CA . ASN A 1 107 ? 1.649 -10.599 11.808 1.00 96.31 107 ASN A CA 1
ATOM 846 C C . ASN A 1 107 ? 1.236 -9.297 12.532 1.00 96.31 107 ASN A C 1
ATOM 848 O O . ASN A 1 107 ? 1.515 -9.110 13.715 1.00 96.31 107 ASN A O 1
ATOM 852 N N . LEU A 1 108 ? 0.594 -8.376 11.804 1.00 95.19 108 LEU A N 1
ATOM 853 C CA . LEU A 1 108 ? 0.188 -7.070 12.341 1.00 95.19 108 LEU A CA 1
ATOM 854 C C . LEU A 1 108 ? -1.067 -7.227 13.211 1.00 95.19 108 LEU A C 1
ATOM 856 O O . LEU A 1 108 ? -2.185 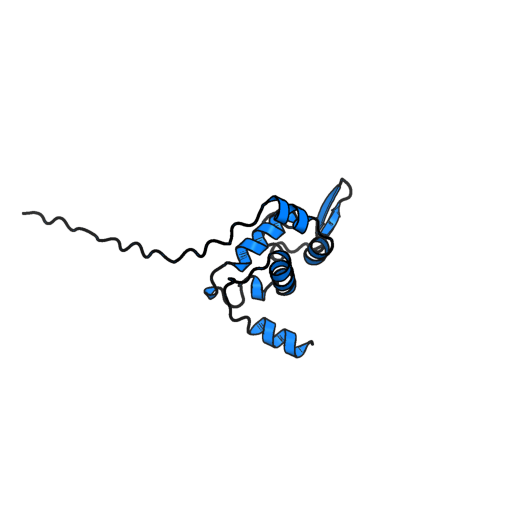-7.358 12.696 1.00 95.19 108 LEU A O 1
ATOM 860 N N . THR A 1 109 ? -0.883 -7.219 14.529 1.00 94.44 109 THR A N 1
ATOM 861 C CA . THR A 1 109 ? -1.953 -7.440 15.520 1.00 94.44 109 THR A CA 1
ATOM 862 C C . THR A 1 109 ? -2.467 -6.161 16.179 1.00 94.44 109 THR A C 1
ATOM 864 O O . THR A 1 109 ? -3.487 -6.198 16.858 1.00 94.44 109 THR A O 1
ATOM 867 N N . ASP A 1 110 ? -1.781 -5.039 15.987 1.00 93.88 110 ASP A N 1
ATOM 868 C CA . ASP A 1 110 ? -1.962 -3.769 16.701 1.00 93.88 110 ASP A CA 1
ATOM 869 C C . ASP A 1 110 ? -2.446 -2.625 15.793 1.00 93.88 110 ASP A C 1
ATOM 871 O O . ASP A 1 110 ? -2.293 -1.447 16.112 1.00 93.88 110 ASP A O 1
ATOM 875 N N . LEU A 1 111 ? -3.043 -2.963 14.648 1.00 96.00 111 LEU A N 1
ATOM 876 C CA . LEU A 1 111 ? -3.575 -1.962 13.731 1.00 96.00 111 LEU A CA 1
ATOM 877 C C . LEU A 1 111 ? -4.782 -1.215 14.324 1.00 96.00 111 LEU A C 1
ATOM 879 O O . LEU A 1 111 ? -5.621 -1.831 14.990 1.00 96.00 111 LEU A O 1
ATOM 883 N N . PRO A 1 112 ? -4.940 0.084 14.008 1.00 96.38 112 PRO A N 1
ATOM 884 C CA . PRO A 1 112 ? -6.147 0.835 14.331 1.00 96.38 112 PRO A CA 1
ATOM 885 C C . PRO A 1 112 ? -7.382 0.196 13.679 1.00 96.38 112 PRO A C 1
ATOM 887 O O . PRO A 1 112 ? -7.279 -0.485 12.660 1.00 96.38 112 PRO A O 1
ATOM 890 N N . ALA A 1 113 ? -8.563 0.437 14.247 1.00 96.00 113 ALA A N 1
ATOM 891 C CA . ALA A 1 113 ? -9.832 -0.099 13.754 1.00 96.00 113 ALA A CA 1
ATOM 892 C C . ALA A 1 113 ? -10.719 1.027 13.180 1.00 96.00 113 ALA A C 1
ATOM 894 O O . ALA A 1 113 ? -11.635 1.481 13.868 1.00 96.00 113 ALA A O 1
ATOM 895 N N . PRO A 1 114 ? -10.438 1.535 11.962 1.00 97.06 114 PRO A N 1
ATOM 896 C CA . PRO A 1 114 ? -11.308 2.508 11.302 1.00 97.06 114 PRO A CA 1
ATOM 897 C C . PRO A 1 114 ? -12.674 1.891 10.972 1.00 97.06 114 PRO A C 1
ATOM 899 O O . PRO A 1 114 ? -12.782 0.695 10.682 1.00 97.06 114 PRO A O 1
ATOM 902 N N . ASP A 1 115 ? -13.720 2.716 10.974 1.00 95.75 115 ASP A N 1
ATOM 903 C CA . ASP A 1 115 ? -15.023 2.304 10.462 1.00 95.75 115 ASP A CA 1
ATOM 904 C C . ASP A 1 115 ? -15.039 2.418 8.933 1.00 95.75 115 ASP A C 1
ATOM 906 O O . ASP A 1 115 ? -15.104 3.516 8.392 1.00 95.75 115 ASP A O 1
ATOM 910 N N . CYS A 1 116 ? -14.941 1.277 8.248 1.00 97.12 116 CYS A N 1
ATOM 911 C CA . CYS A 1 116 ? -15.031 1.185 6.789 1.00 97.12 116 CYS A CA 1
ATOM 912 C C . CYS A 1 116 ? -16.467 0.834 6.368 1.00 97.12 116 CYS A C 1
ATOM 914 O O . CYS A 1 116 ? -16.729 -0.279 5.893 1.00 97.12 116 CYS A O 1
ATOM 916 N N . ALA A 1 117 ? -17.434 1.700 6.668 1.00 96.75 117 ALA A N 1
ATOM 917 C CA . ALA A 1 117 ? -18.852 1.433 6.455 1.00 96.75 117 ALA A CA 1
ATOM 918 C C . ALA A 1 117 ? -19.178 1.262 4.966 1.00 96.75 117 ALA A C 1
ATOM 920 O O . ALA A 1 117 ? -19.902 0.325 4.612 1.00 96.75 117 ALA A O 1
ATOM 921 N N . GLU A 1 118 ? -18.593 2.093 4.099 1.00 95.56 118 GLU A N 1
ATOM 922 C CA . GLU A 1 118 ? -18.790 2.000 2.648 1.00 95.56 118 GLU A CA 1
ATOM 923 C C . GLU A 1 118 ? -18.254 0.680 2.092 1.00 95.56 118 GLU A C 1
ATOM 925 O O . GLU A 1 118 ? -18.986 -0.053 1.420 1.00 95.56 118 GLU A O 1
ATOM 930 N N . PHE A 1 119 ? -17.016 0.317 2.444 1.00 95.00 119 PHE A N 1
ATOM 931 C CA . PHE A 1 119 ? -16.427 -0.961 2.035 1.00 95.00 119 PHE A CA 1
ATOM 932 C C . PHE A 1 119 ? -17.243 -2.157 2.546 1.00 95.00 119 PHE A C 1
ATOM 934 O O . PHE A 1 119 ? -17.552 -3.060 1.769 1.00 95.00 119 PHE A O 1
ATOM 941 N N . LYS A 1 120 ? -17.632 -2.169 3.831 1.00 95.50 120 LYS A N 1
ATOM 942 C CA . LYS A 1 120 ? -18.446 -3.253 4.416 1.00 95.50 120 LYS A CA 1
ATOM 943 C C . LYS A 1 120 ? -19.778 -3.409 3.688 1.00 95.50 120 LYS A C 1
ATOM 945 O O . LYS A 1 120 ? -20.204 -4.537 3.435 1.00 95.50 120 LYS A O 1
ATOM 950 N N . LYS A 1 121 ? -20.434 -2.291 3.363 1.00 96.31 121 LYS A N 1
ATOM 951 C CA . LYS A 1 121 ? -21.691 -2.290 2.615 1.00 96.31 121 LYS A CA 1
ATOM 952 C C . LYS A 1 121 ? -21.490 -2.855 1.212 1.00 96.31 121 LYS A C 1
ATOM 954 O O . LYS A 1 121 ? -22.183 -3.799 0.850 1.00 96.31 121 LYS A O 1
ATOM 959 N N . TRP A 1 122 ? -20.536 -2.314 0.457 1.00 94.94 122 TRP A N 1
ATOM 960 C CA . TRP A 1 122 ? -20.246 -2.782 -0.895 1.00 94.94 122 TRP A CA 1
ATOM 961 C C . TRP A 1 122 ? -19.890 -4.270 -0.916 1.00 94.94 122 TRP A C 1
ATOM 963 O O . TRP A 1 122 ? -20.470 -5.013 -1.699 1.00 94.94 122 TRP A O 1
ATOM 973 N N . PHE A 1 123 ? -18.999 -4.724 -0.026 1.00 93.56 123 PHE A N 1
ATOM 974 C CA . PHE A 1 123 ? -18.558 -6.117 0.013 1.00 93.56 123 PHE A CA 1
ATOM 975 C C . PHE A 1 123 ? -19.737 -7.062 0.238 1.00 93.56 123 PHE A C 1
ATOM 977 O O . PHE A 1 123 ? -19.867 -8.036 -0.493 1.00 93.56 123 PHE A O 1
ATOM 984 N N . LYS A 1 124 ? -20.637 -6.743 1.178 1.00 95.19 124 LYS A N 1
ATOM 985 C CA . LYS A 1 124 ? -21.870 -7.509 1.409 1.00 95.19 124 LYS A CA 1
ATOM 986 C C . LYS A 1 124 ? -22.759 -7.594 0.162 1.00 95.19 124 LYS A C 1
ATOM 988 O O . LYS A 1 124 ? -23.401 -8.615 -0.040 1.00 95.19 124 LYS A O 1
ATOM 993 N N . ASP A 1 125 ? -22.816 -6.531 -0.635 1.00 94.75 125 ASP A N 1
ATOM 994 C CA . ASP A 1 125 ? -23.678 -6.460 -1.817 1.00 94.75 125 ASP A CA 1
ATOM 995 C C . ASP A 1 125 ? -23.094 -7.251 -3.017 1.00 94.75 125 ASP A C 1
ATOM 997 O O . ASP A 1 125 ? -23.840 -7.592 -3.934 1.00 94.75 125 ASP A O 1
ATOM 1001 N N . VAL A 1 126 ? -21.786 -7.562 -3.023 1.00 93.00 126 VAL A N 1
ATOM 1002 C CA . VAL A 1 126 ? -21.089 -8.238 -4.144 1.00 93.00 126 VAL A CA 1
ATOM 1003 C C . VAL A 1 126 ? -20.495 -9.616 -3.818 1.00 93.00 126 VAL A C 1
ATOM 1005 O O . VAL A 1 126 ? -19.893 -10.222 -4.707 1.00 93.00 126 VAL A O 1
ATOM 1008 N N . SER A 1 127 ? -20.598 -10.088 -2.570 1.00 80.38 127 SER A N 1
ATOM 1009 C CA . SER A 1 127 ? -20.081 -11.402 -2.139 1.00 80.38 127 SER A CA 1
ATOM 1010 C C . SER A 1 127 ? -21.142 -12.493 -2.073 1.00 80.38 127 SER A C 1
ATOM 1012 O O . SER A 1 127 ? -22.345 -12.170 -1.969 1.00 80.38 127 SER A O 1
#

Sequence (127 aa):
MLKRLAWLALCVCAPLSAAPHIDPQRLQQLANDRFWISLGHYETAKLGGWRSYVSDKKFFLAPDGNEHPDHELAATVQALYAPASLGEQHAQCVYPARTRWLKAQLNLTDLPAPDCAEFKKWFKDVS